Protein AF-R5AL59-F1 (afdb_monomer_lite)

Radius of gyration: 16.4 Å; chains: 1; bounding box: 36×34×41 Å

Sequence (143 aa):
MKIQTKAFWTFQLAVAFVSAVIQSIFWYVTGFIISEPTDLFAGLLFSICSVIAFAITLFPVWKLWHGKSWLSLSLLFFCAITIVAAVLFILSNMVVGDAAFVIAWIGIIHYILGAPANLVNAVAI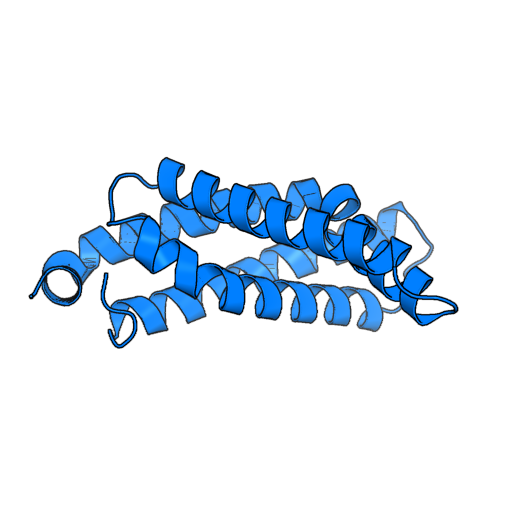GLIGKYFVNRFSKDINQD

Foldseek 3Di:
DDCPFPLNVVLLVVLLVVLLVLQLVLLQVVCVVPDDNDPSVVSNVLSNVRSVVLSVLVPVLVVPQLLDALVSSLVSSLVSLVVVLVVLLVVLVVDDDPSSVVSPCNSCCCPVSVVVSSSVSSSVSSVSSNVSCVVPVVRVPDD

pLDDT: mean 81.45, std 10.36, range [50.25, 94.06]

Structure (mmCIF, N/CA/C/O backbone):
data_AF-R5AL59-F1
#
_entry.id   AF-R5AL59-F1
#
loop_
_atom_site.group_PDB
_atom_site.id
_atom_site.type_symbol
_atom_site.label_atom_id
_atom_site.label_alt_id
_atom_site.label_comp_id
_atom_site.label_asym_id
_atom_site.label_entity_id
_atom_site.label_seq_id
_atom_site.pdbx_PDB_ins_code
_atom_site.Cartn_x
_atom_site.Cartn_y
_atom_site.Cartn_z
_atom_site.occupancy
_atom_site.B_iso_or_equiv
_atom_site.auth_seq_id
_atom_site.auth_comp_id
_atom_site.auth_asym_id
_atom_site.auth_atom_id
_atom_site.pdbx_PDB_model_num
ATOM 1 N N . MET A 1 1 ? -8.448 11.113 14.638 1.00 77.62 1 MET A N 1
ATOM 2 C CA . MET A 1 1 ? -8.021 10.044 15.572 1.00 77.62 1 MET A CA 1
ATOM 3 C C . MET A 1 1 ? -6.593 10.309 16.036 1.00 77.62 1 MET A C 1
ATOM 5 O O . MET A 1 1 ? -5.807 10.818 15.239 1.00 77.62 1 MET A O 1
ATOM 9 N N . LYS A 1 2 ? -6.255 10.004 17.297 1.00 77.00 2 LYS A N 1
ATOM 10 C CA . LYS A 1 2 ? -4.903 10.212 17.851 1.00 77.00 2 LYS A CA 1
ATOM 11 C C . LYS A 1 2 ? -3.915 9.171 17.288 1.00 77.00 2 LYS A C 1
ATOM 13 O O . LYS A 1 2 ? -4.204 7.975 17.273 1.00 77.00 2 LYS A O 1
ATOM 18 N N . ILE A 1 3 ? -2.756 9.643 16.822 1.00 75.75 3 ILE A N 1
ATOM 19 C CA . ILE A 1 3 ? -1.684 8.826 16.213 1.00 75.75 3 ILE A CA 1
ATOM 20 C C . ILE A 1 3 ? -0.805 8.178 17.295 1.00 75.75 3 ILE A C 1
ATOM 22 O O . ILE A 1 3 ? -0.328 7.066 17.129 1.00 75.75 3 ILE A O 1
ATOM 26 N N . GLN A 1 4 ? -0.649 8.818 18.455 1.00 75.31 4 GLN A N 1
ATOM 27 C CA . GLN A 1 4 ? 0.155 8.306 19.575 1.00 75.31 4 GLN A CA 1
ATOM 28 C C . GLN A 1 4 ? -0.577 7.238 20.414 1.00 75.31 4 GLN A C 1
ATOM 30 O O . GLN A 1 4 ? -0.264 7.032 21.582 1.00 75.31 4 GLN A O 1
ATOM 35 N N . THR A 1 5 ? -1.580 6.563 19.846 1.00 80.88 5 THR A N 1
ATOM 36 C CA . THR A 1 5 ? -2.358 5.540 20.557 1.00 80.88 5 THR A CA 1
ATOM 37 C C . THR A 1 5 ? -1.772 4.155 20.320 1.00 80.88 5 THR A C 1
ATOM 39 O O . THR A 1 5 ? -1.325 3.830 19.218 1.00 80.88 5 THR A O 1
ATOM 42 N N . LYS A 1 6 ? -1.837 3.285 21.335 1.00 80.88 6 LYS A N 1
ATOM 43 C CA . LYS A 1 6 ? -1.479 1.862 21.196 1.00 80.88 6 LYS A CA 1
ATOM 44 C C . LYS A 1 6 ? -2.275 1.187 20.073 1.00 80.88 6 LYS A C 1
ATOM 46 O O . LYS A 1 6 ? -1.747 0.326 19.371 1.00 80.88 6 LYS A O 1
ATOM 51 N N . ALA A 1 7 ? -3.522 1.617 19.872 1.00 81.12 7 ALA A N 1
ATOM 52 C CA . ALA A 1 7 ? -4.376 1.159 18.786 1.00 81.12 7 ALA A CA 1
ATOM 53 C C . ALA A 1 7 ? -3.782 1.481 17.406 1.00 81.12 7 ALA A C 1
ATOM 55 O O . ALA A 1 7 ? -3.713 0.588 16.565 1.00 81.12 7 ALA A O 1
ATOM 56 N N . PHE A 1 8 ? -3.292 2.708 17.187 1.00 86.81 8 PHE A N 1
ATOM 57 C CA . PHE A 1 8 ? -2.662 3.087 15.920 1.00 86.81 8 PHE A CA 1
ATOM 58 C C . PHE A 1 8 ? -1.350 2.334 15.670 1.00 86.81 8 PHE A C 1
ATOM 60 O O . PHE A 1 8 ? -1.151 1.818 14.575 1.00 86.81 8 PHE A O 1
ATOM 67 N N . TRP A 1 9 ? -0.492 2.189 16.684 1.00 86.31 9 TRP A N 1
ATOM 68 C CA . TRP A 1 9 ? 0.744 1.403 16.556 1.00 86.31 9 TRP A CA 1
ATOM 69 C C . TRP A 1 9 ? 0.472 -0.059 16.193 1.00 86.31 9 TRP A C 1
ATOM 71 O O . TRP A 1 9 ? 1.101 -0.615 15.294 1.00 86.31 9 TRP A O 1
ATOM 81 N N . THR A 1 10 ? -0.507 -0.677 16.858 1.00 86.50 10 THR A N 1
ATOM 82 C CA . THR A 1 10 ? -0.890 -2.069 16.577 1.00 86.50 10 THR A CA 1
ATOM 83 C C . THR A 1 10 ? -1.509 -2.202 15.185 1.00 86.50 10 THR A C 1
ATOM 85 O O . THR A 1 10 ? -1.231 -3.163 14.472 1.00 86.50 10 THR A O 1
ATOM 88 N N . PHE A 1 11 ? -2.305 -1.213 14.772 1.00 89.31 11 PHE A N 1
ATOM 89 C CA . PHE A 1 11 ? -2.854 -1.124 13.425 1.00 89.31 11 PHE A CA 1
ATOM 90 C C . PHE A 1 11 ? -1.750 -1.014 12.365 1.00 89.31 11 PHE A C 1
ATOM 92 O O . PHE A 1 11 ? -1.770 -1.780 11.406 1.00 89.31 11 PHE A O 1
ATOM 99 N N . GLN A 1 12 ? -0.756 -0.139 12.548 1.00 89.69 12 GLN A N 1
ATOM 100 C CA . GLN A 1 12 ? 0.368 -0.013 11.615 1.00 89.69 12 GLN A CA 1
ATOM 101 C C . GLN A 1 12 ? 1.160 -1.313 11.479 1.00 89.69 12 GLN A C 1
ATOM 103 O O . GLN A 1 12 ? 1.481 -1.710 10.361 1.00 89.69 12 GLN A O 1
ATOM 108 N N . LEU A 1 13 ? 1.428 -2.004 12.589 1.00 90.38 13 LEU A N 1
ATOM 109 C CA . LEU A 1 13 ? 2.146 -3.277 12.560 1.00 90.38 13 LEU A CA 1
ATOM 110 C C . LEU A 1 13 ? 1.334 -4.376 11.856 1.00 90.38 13 LEU A C 1
ATOM 112 O O . LEU A 1 13 ? 1.882 -5.125 11.048 1.00 90.38 13 LEU A O 1
ATOM 116 N N . ALA A 1 14 ? 0.020 -4.431 12.095 1.00 91.06 14 ALA A N 1
ATOM 117 C CA . ALA A 1 14 ? -0.875 -5.357 11.403 1.00 91.06 14 ALA A CA 1
ATOM 118 C C . ALA A 1 14 ? -0.924 -5.083 9.892 1.00 91.06 14 ALA A C 1
ATOM 120 O O . ALA A 1 14 ? -0.828 -6.016 9.094 1.00 91.06 14 ALA A O 1
ATOM 121 N N . VAL A 1 15 ? -1.024 -3.813 9.488 1.00 91.56 15 VAL A N 1
ATOM 122 C CA . VAL A 1 15 ? -1.002 -3.439 8.070 1.00 91.56 15 VAL A CA 1
ATOM 123 C C . VAL A 1 15 ? 0.346 -3.765 7.436 1.00 91.56 15 VAL A C 1
ATOM 125 O O . VAL A 1 15 ? 0.359 -4.308 6.335 1.00 91.56 15 VAL A O 1
ATOM 128 N N . ALA A 1 16 ? 1.463 -3.487 8.110 1.00 90.31 16 ALA A N 1
ATOM 129 C CA . ALA A 1 16 ? 2.792 -3.798 7.594 1.00 90.31 16 ALA A CA 1
ATOM 130 C C . ALA A 1 16 ? 2.959 -5.302 7.336 1.00 90.31 16 ALA A C 1
ATOM 132 O O . ALA A 1 16 ? 3.399 -5.693 6.257 1.00 90.31 16 ALA A O 1
ATOM 133 N N . PHE A 1 17 ? 2.530 -6.141 8.283 1.00 90.69 17 PHE A N 1
ATOM 134 C CA . PHE A 1 17 ? 2.579 -7.594 8.137 1.00 90.69 17 PHE A CA 1
ATOM 135 C C . PHE A 1 17 ? 1.708 -8.090 6.976 1.00 90.69 17 PHE A C 1
ATOM 137 O O . PHE A 1 17 ? 2.186 -8.809 6.100 1.00 90.69 17 PHE A O 1
ATOM 144 N N . VAL A 1 18 ? 0.440 -7.672 6.930 1.00 92.56 18 VAL 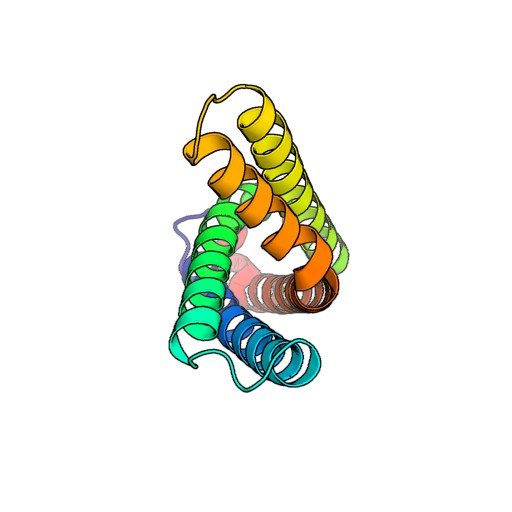A N 1
ATOM 145 C CA . VAL A 1 18 ? -0.499 -8.106 5.884 1.00 92.56 18 VAL A CA 1
ATOM 146 C C . VAL A 1 18 ? -0.051 -7.625 4.503 1.00 92.56 18 VAL A C 1
ATOM 148 O O . VAL A 1 18 ? -0.079 -8.397 3.545 1.00 92.56 18 VAL A O 1
ATOM 151 N N . SER A 1 19 ? 0.449 -6.392 4.417 1.00 90.50 19 SER A N 1
ATOM 152 C CA . SER A 1 19 ? 0.970 -5.832 3.168 1.00 90.50 19 SER A CA 1
ATOM 153 C C . SER A 1 19 ? 2.219 -6.563 2.697 1.00 90.50 19 SER A C 1
ATOM 155 O O . SER A 1 19 ? 2.323 -6.854 1.510 1.00 90.50 19 SER A O 1
ATOM 157 N N . ALA A 1 20 ? 3.129 -6.922 3.607 1.00 89.00 20 ALA A N 1
ATOM 158 C CA . ALA A 1 20 ? 4.320 -7.695 3.270 1.00 89.00 20 ALA A CA 1
ATOM 159 C C . ALA A 1 20 ? 3.952 -9.067 2.694 1.00 89.00 20 ALA A C 1
ATOM 161 O O . ALA A 1 20 ? 4.520 -9.476 1.684 1.00 89.00 20 ALA A O 1
ATOM 162 N N . VAL A 1 21 ? 2.975 -9.760 3.287 1.00 90.69 21 VAL A N 1
ATOM 163 C CA . VAL A 1 21 ? 2.503 -11.058 2.781 1.00 90.69 21 VAL A CA 1
ATOM 164 C C . VAL A 1 21 ? 1.888 -10.904 1.388 1.00 90.69 21 VAL A C 1
ATOM 166 O O . VAL A 1 21 ? 2.302 -11.599 0.461 1.00 90.69 21 VAL A O 1
ATOM 169 N N . ILE A 1 22 ? 0.948 -9.970 1.215 1.00 91.69 22 ILE A N 1
ATOM 170 C CA . ILE A 1 22 ? 0.247 -9.768 -0.063 1.00 91.69 22 ILE A CA 1
ATOM 171 C C . ILE A 1 22 ? 1.225 -9.349 -1.167 1.00 91.69 22 ILE A C 1
ATOM 173 O O . ILE A 1 22 ? 1.199 -9.930 -2.250 1.00 91.69 22 ILE A O 1
ATOM 177 N N . GLN A 1 23 ? 2.103 -8.378 -0.897 1.00 86.81 23 GLN A N 1
ATOM 178 C CA . GLN A 1 23 ? 3.076 -7.893 -1.879 1.00 86.81 23 GLN A CA 1
ATOM 179 C C . GLN A 1 23 ? 4.098 -8.972 -2.239 1.00 86.81 23 GLN A C 1
ATOM 181 O O . GLN A 1 23 ? 4.401 -9.150 -3.414 1.00 86.81 23 GLN A O 1
ATOM 186 N N . SER A 1 24 ? 4.591 -9.742 -1.264 1.00 85.25 24 SER A N 1
ATOM 187 C CA . SER A 1 24 ? 5.569 -10.801 -1.543 1.00 85.25 24 SER A CA 1
ATOM 188 C C . SER A 1 24 ? 4.968 -11.916 -2.398 1.00 85.25 24 SER A C 1
ATOM 190 O O . SER A 1 24 ? 5.601 -12.345 -3.357 1.00 85.25 24 SER A O 1
ATOM 192 N N . ILE A 1 25 ? 3.731 -12.343 -2.107 1.00 87.25 25 ILE A N 1
ATOM 193 C CA . ILE A 1 25 ? 3.019 -13.326 -2.940 1.00 87.25 25 ILE A CA 1
ATOM 194 C C . ILE A 1 25 ? 2.806 -12.764 -4.347 1.00 87.25 25 ILE A C 1
ATOM 196 O O . ILE A 1 25 ? 3.081 -13.449 -5.330 1.00 87.25 25 ILE A O 1
ATOM 200 N N . PHE A 1 26 ? 2.347 -11.515 -4.455 1.00 87.12 26 PHE A N 1
ATOM 201 C CA . PHE A 1 26 ? 2.075 -10.890 -5.743 1.00 87.12 26 PHE A CA 1
ATOM 202 C C . PHE A 1 26 ? 3.327 -10.783 -6.617 1.00 87.12 26 PHE A C 1
ATOM 204 O O . PHE A 1 26 ? 3.296 -11.207 -7.771 1.00 87.12 26 PHE A O 1
ATOM 211 N N . TRP A 1 27 ? 4.428 -10.254 -6.079 1.00 80.00 27 TRP A N 1
ATOM 212 C CA . TRP A 1 27 ? 5.675 -10.103 -6.828 1.00 80.00 27 TRP A CA 1
ATOM 213 C C . TRP A 1 27 ? 6.320 -11.446 -7.158 1.00 80.00 27 TRP A C 1
ATOM 215 O O . TRP A 1 27 ? 6.880 -11.584 -8.240 1.00 80.00 27 TRP A O 1
ATOM 225 N N . TYR A 1 28 ? 6.182 -12.451 -6.290 1.00 79.12 28 TYR A N 1
ATOM 226 C CA . TYR A 1 28 ? 6.632 -13.810 -6.585 1.00 79.12 28 TYR A CA 1
ATOM 227 C C . TYR A 1 28 ? 5.867 -14.422 -7.770 1.00 79.12 28 TYR A C 1
ATOM 229 O O . TYR A 1 28 ? 6.478 -14.898 -8.725 1.00 79.12 28 TYR A O 1
ATOM 237 N N . VAL A 1 29 ? 4.530 -14.358 -7.748 1.00 81.00 29 VAL A N 1
ATOM 238 C CA . VAL A 1 29 ? 3.681 -14.894 -8.827 1.00 81.00 29 VAL A CA 1
ATOM 239 C C . VAL A 1 29 ? 3.877 -14.111 -10.126 1.00 81.00 29 VAL A C 1
ATOM 241 O O . VAL A 1 29 ? 4.018 -14.701 -11.192 1.00 81.00 29 VAL A O 1
ATOM 244 N N . THR A 1 30 ? 3.922 -12.783 -10.046 1.00 76.62 30 THR A N 1
ATOM 245 C CA . THR A 1 30 ? 4.104 -11.907 -11.213 1.00 76.62 30 THR A CA 1
ATOM 246 C C . THR A 1 30 ? 5.487 -12.090 -11.831 1.00 76.62 30 THR A C 1
ATOM 248 O O . THR A 1 30 ? 5.596 -12.181 -13.052 1.00 76.62 30 THR A O 1
ATOM 251 N N . GLY A 1 31 ? 6.528 -12.217 -11.003 1.00 69.19 31 GLY A N 1
ATOM 252 C CA . GLY A 1 31 ? 7.884 -12.526 -11.451 1.00 69.19 31 GLY A CA 1
ATOM 253 C C . GLY A 1 31 ? 7.946 -13.840 -12.225 1.00 69.19 31 GLY A C 1
ATOM 254 O O . GLY A 1 31 ? 8.554 -13.868 -13.285 1.00 69.19 31 GLY A O 1
ATOM 255 N N . PHE A 1 32 ? 7.239 -14.880 -11.765 1.00 68.81 32 PHE A N 1
ATOM 256 C CA . PHE A 1 32 ? 7.152 -16.174 -12.455 1.00 68.81 32 PHE A CA 1
ATOM 257 C C . PHE A 1 32 ? 6.434 -16.102 -13.816 1.00 68.81 32 PHE A C 1
ATOM 259 O O . PHE A 1 32 ? 6.733 -16.884 -14.713 1.00 68.81 32 PHE A O 1
ATOM 266 N N . ILE A 1 33 ? 5.471 -15.187 -13.974 1.00 70.69 33 ILE A N 1
ATOM 267 C CA . ILE A 1 33 ? 4.670 -15.045 -15.203 1.00 70.69 33 ILE A CA 1
ATOM 268 C C . ILE A 1 33 ? 5.379 -14.181 -16.259 1.00 70.69 33 ILE A C 1
ATOM 270 O O . ILE A 1 33 ? 5.240 -14.449 -17.451 1.00 70.69 33 ILE A O 1
ATOM 274 N N . ILE A 1 34 ? 6.090 -13.126 -15.845 1.00 66.50 34 ILE A N 1
ATOM 275 C CA . ILE A 1 34 ? 6.613 -12.089 -16.755 1.00 66.50 34 ILE A CA 1
ATOM 276 C C . ILE A 1 34 ? 8.057 -12.369 -17.215 1.00 66.50 34 ILE A C 1
ATOM 278 O O . ILE A 1 34 ? 8.453 -11.912 -18.287 1.00 66.50 34 ILE A O 1
ATOM 282 N N . SER A 1 35 ? 8.844 -13.132 -16.457 1.00 54.06 35 SER A N 1
ATOM 283 C CA . SER A 1 35 ? 10.260 -13.398 -16.756 1.00 54.06 35 SER A CA 1
ATOM 284 C C . SER A 1 35 ? 10.713 -14.735 -16.160 1.00 54.06 35 SER A C 1
ATOM 286 O O . SER A 1 35 ? 10.185 -15.162 -15.138 1.00 54.06 35 SER A O 1
ATOM 288 N N . GLU A 1 36 ? 11.722 -15.387 -16.752 1.00 50.25 36 GLU A N 1
ATOM 289 C CA . GLU A 1 36 ? 12.496 -16.432 -16.054 1.00 50.25 36 GLU A CA 1
ATOM 290 C C . GLU A 1 36 ? 12.880 -15.937 -14.653 1.00 50.25 36 GLU A C 1
ATOM 292 O O . GLU A 1 36 ? 13.135 -14.738 -14.523 1.00 50.25 36 GLU A O 1
ATOM 297 N N . PRO A 1 37 ? 12.862 -16.809 -13.621 1.00 51.66 37 PRO A N 1
ATOM 298 C CA . PRO A 1 37 ? 12.749 -16.431 -12.215 1.00 51.66 37 PRO A CA 1
ATOM 299 C C . PRO A 1 37 ? 13.708 -15.295 -11.882 1.00 51.66 37 PRO A C 1
ATOM 301 O O . PRO A 1 37 ? 14.891 -15.514 -11.636 1.00 51.66 37 PRO A O 1
ATOM 304 N N . THR A 1 38 ? 13.193 -14.066 -11.900 1.00 52.06 38 THR A N 1
ATOM 305 C CA . THR A 1 38 ? 13.952 -12.898 -11.474 1.00 52.06 38 THR A CA 1
ATOM 306 C C . THR A 1 38 ? 14.404 -13.158 -10.056 1.00 52.06 38 THR A C 1
ATOM 308 O O . THR A 1 38 ? 13.602 -13.648 -9.253 1.00 52.06 38 THR A O 1
ATOM 311 N N . ASP A 1 39 ? 15.665 -12.833 -9.769 1.00 57.47 39 ASP A N 1
ATOM 312 C CA . ASP A 1 39 ? 16.277 -12.974 -8.455 1.00 57.47 39 ASP A CA 1
ATOM 313 C C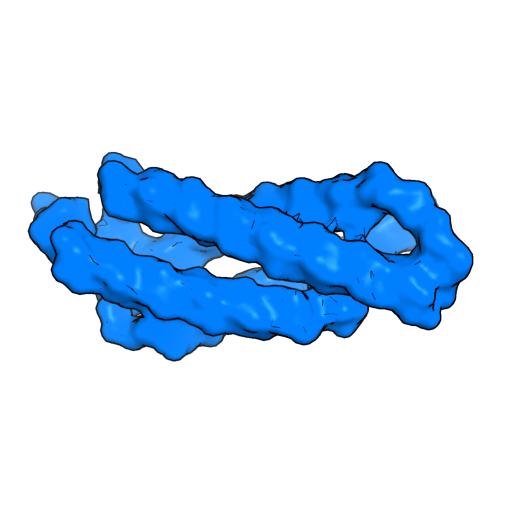 . ASP A 1 39 ? 15.257 -12.642 -7.365 1.00 57.47 39 ASP A C 1
ATOM 315 O O . ASP A 1 39 ? 14.764 -11.513 -7.287 1.00 57.47 39 ASP A O 1
ATOM 319 N N . LEU A 1 40 ? 14.937 -13.632 -6.522 1.00 63.50 40 LEU A N 1
ATOM 320 C CA . LEU A 1 40 ? 14.035 -13.521 -5.363 1.00 63.50 40 LEU A CA 1
ATOM 321 C C . LEU A 1 40 ? 14.251 -12.218 -4.572 1.00 63.50 40 LEU A C 1
ATOM 323 O O . LEU A 1 40 ? 13.321 -11.674 -3.980 1.00 63.50 40 LEU A O 1
ATOM 327 N N . PHE A 1 41 ? 15.479 -11.702 -4.609 1.00 67.50 41 PHE A N 1
ATOM 328 C CA . PHE A 1 41 ? 15.911 -10.439 -4.036 1.00 67.50 41 PHE A CA 1
ATOM 329 C C . PHE A 1 41 ? 15.160 -9.198 -4.559 1.00 67.50 41 PHE A C 1
ATOM 331 O O . PHE A 1 41 ? 14.775 -8.348 -3.756 1.00 67.50 41 PHE A O 1
ATOM 338 N N . ALA A 1 42 ? 14.895 -9.085 -5.865 1.00 67.44 42 ALA A N 1
ATOM 339 C CA . ALA A 1 42 ? 14.227 -7.915 -6.446 1.00 67.44 42 ALA A CA 1
ATOM 340 C C . ALA A 1 42 ? 12.751 -7.825 -6.018 1.00 67.44 42 ALA A C 1
ATOM 342 O O . ALA A 1 42 ? 12.287 -6.762 -5.604 1.00 67.44 42 ALA A O 1
ATOM 343 N N . GLY A 1 43 ? 12.027 -8.950 -6.026 1.00 69.19 43 GLY A N 1
ATOM 344 C CA . GLY A 1 43 ? 10.643 -9.008 -5.535 1.00 69.19 43 GLY A CA 1
ATOM 345 C C . GLY A 1 43 ? 10.531 -8.669 -4.043 1.00 69.19 43 GLY A C 1
ATOM 346 O O . GLY A 1 43 ? 9.595 -7.988 -3.618 1.00 69.19 43 GLY A O 1
ATOM 347 N N . LEU A 1 44 ? 11.527 -9.077 -3.252 1.00 74.06 44 LEU A N 1
ATOM 348 C CA . LEU A 1 44 ? 11.605 -8.775 -1.822 1.00 74.06 44 LEU A CA 1
ATOM 349 C C . LEU A 1 44 ? 11.880 -7.283 -1.574 1.00 74.06 44 LEU A C 1
ATOM 351 O O . LEU A 1 44 ? 11.242 -6.679 -0.710 1.00 74.06 44 LEU A O 1
ATOM 355 N N . LEU A 1 45 ? 12.750 -6.666 -2.381 1.00 75.06 45 LEU A N 1
ATOM 356 C CA . LEU A 1 45 ? 13.009 -5.225 -2.349 1.00 75.06 45 LEU A CA 1
ATOM 357 C C . LEU A 1 45 ? 11.730 -4.420 -2.642 1.00 75.06 45 LEU A C 1
ATOM 359 O O . LEU A 1 45 ? 11.373 -3.534 -1.865 1.00 75.06 45 LEU A O 1
ATOM 363 N N . PHE A 1 46 ? 10.999 -4.761 -3.710 1.00 74.88 46 PHE A N 1
ATOM 364 C CA . PHE A 1 46 ? 9.742 -4.084 -4.061 1.00 74.88 46 PHE A CA 1
ATOM 365 C C . PHE A 1 46 ? 8.664 -4.241 -2.981 1.00 74.88 46 PHE A C 1
ATOM 367 O O . PHE A 1 46 ? 7.948 -3.283 -2.671 1.00 74.88 46 PHE A O 1
ATOM 374 N N . SER A 1 47 ? 8.588 -5.421 -2.359 1.00 77.00 47 SER A N 1
ATOM 375 C CA . SER A 1 47 ? 7.699 -5.681 -1.225 1.00 77.00 47 SER A CA 1
ATOM 376 C C . SER A 1 47 ? 8.025 -4.775 -0.029 1.00 77.00 47 SER A C 1
ATOM 378 O O . SER A 1 47 ? 7.136 -4.095 0.490 1.00 77.00 47 SER A O 1
ATOM 380 N N . ILE A 1 48 ? 9.303 -4.667 0.357 1.00 81.69 48 ILE A N 1
ATOM 381 C CA . ILE A 1 48 ? 9.742 -3.794 1.460 1.00 81.69 48 ILE A CA 1
ATOM 382 C C . ILE A 1 48 ? 9.437 -2.320 1.153 1.00 81.69 48 ILE A C 1
ATOM 384 O O . ILE A 1 48 ? 8.873 -1.623 2.002 1.00 81.69 48 ILE A O 1
ATOM 388 N N . CYS A 1 49 ? 9.755 -1.845 -0.055 1.00 80.88 49 CYS A N 1
ATOM 389 C CA . CYS A 1 49 ? 9.461 -0.471 -0.471 1.00 80.88 49 CYS A CA 1
ATOM 390 C C . CYS A 1 49 ? 7.960 -0.156 -0.384 1.00 80.88 49 CYS A C 1
ATOM 392 O O . CYS A 1 49 ? 7.580 0.887 0.155 1.00 80.88 49 CYS A O 1
ATOM 394 N N . SER A 1 50 ? 7.109 -1.081 -0.836 1.00 80.94 50 SER A N 1
ATOM 395 C CA . SER A 1 50 ? 5.650 -0.947 -0.754 1.00 80.94 50 SER A CA 1
ATOM 396 C C . SER A 1 50 ? 5.165 -0.852 0.694 1.00 80.94 50 SER A C 1
ATOM 398 O O . SER A 1 50 ? 4.363 0.021 1.027 1.00 80.94 50 SER A O 1
ATOM 400 N N . VAL A 1 51 ? 5.676 -1.710 1.583 1.00 85.88 51 VAL A N 1
ATOM 401 C CA . VAL A 1 51 ? 5.301 -1.724 3.007 1.00 85.88 51 VAL A CA 1
ATOM 402 C C . VAL A 1 51 ? 5.659 -0.403 3.691 1.00 85.88 51 VAL A C 1
ATOM 404 O O . VAL A 1 51 ? 4.836 0.154 4.423 1.00 85.88 51 VAL A O 1
ATOM 407 N N . ILE A 1 52 ? 6.852 0.132 3.424 1.00 85.50 52 ILE A N 1
ATOM 408 C CA . ILE A 1 52 ? 7.291 1.424 3.972 1.00 85.50 52 ILE A CA 1
ATOM 409 C C . ILE A 1 52 ? 6.400 2.557 3.448 1.00 85.50 52 ILE A C 1
ATOM 411 O O . ILE A 1 52 ? 5.908 3.370 4.236 1.00 85.50 52 ILE A O 1
ATOM 415 N N . ALA A 1 53 ? 6.133 2.591 2.138 1.00 83.88 53 ALA A N 1
ATOM 416 C CA . ALA A 1 53 ? 5.261 3.598 1.534 1.00 83.88 53 ALA A CA 1
ATOM 417 C C . ALA A 1 53 ? 3.845 3.562 2.134 1.00 83.88 53 ALA A C 1
ATOM 419 O O . ALA A 1 53 ? 3.248 4.605 2.426 1.00 83.88 53 ALA A O 1
ATOM 420 N N . PHE A 1 54 ? 3.318 2.364 2.383 1.00 88.81 54 PHE A N 1
ATOM 421 C CA . PHE A 1 54 ? 2.007 2.178 2.996 1.00 88.81 54 PHE A CA 1
ATOM 422 C C . PHE A 1 54 ? 1.992 2.660 4.443 1.00 88.81 54 PHE A C 1
ATOM 424 O O . PHE A 1 54 ? 1.081 3.394 4.821 1.00 88.81 54 PHE A O 1
ATOM 431 N N . ALA A 1 55 ? 3.021 2.339 5.229 1.00 87.75 55 ALA A N 1
ATOM 432 C CA . ALA A 1 55 ? 3.146 2.818 6.602 1.00 87.75 55 ALA A CA 1
ATOM 433 C C . ALA A 1 55 ? 3.132 4.355 6.680 1.00 87.75 55 ALA A C 1
ATOM 435 O O . ALA A 1 55 ? 2.394 4.915 7.494 1.00 87.75 55 ALA A O 1
ATOM 436 N N . ILE A 1 56 ? 3.868 5.034 5.791 1.00 87.94 56 ILE A N 1
ATOM 437 C CA . ILE A 1 56 ? 3.879 6.503 5.688 1.00 87.94 56 ILE A CA 1
ATOM 438 C C . ILE A 1 56 ? 2.487 7.031 5.304 1.00 87.94 56 ILE A C 1
ATOM 440 O O . ILE A 1 56 ? 1.982 7.974 5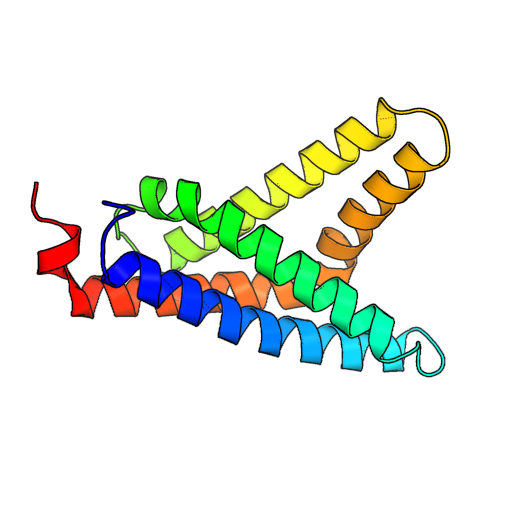.915 1.00 87.94 56 ILE A O 1
ATOM 444 N N . THR A 1 57 ? 1.829 6.388 4.339 1.00 88.94 57 THR A N 1
ATOM 445 C CA . THR A 1 57 ? 0.504 6.794 3.839 1.00 88.94 57 THR A CA 1
ATOM 446 C C . THR A 1 57 ? -0.608 6.608 4.881 1.00 88.94 57 THR A C 1
ATOM 448 O O . THR A 1 57 ? -1.568 7.380 4.917 1.00 88.94 57 THR A O 1
ATOM 451 N N . LEU A 1 58 ? -0.482 5.632 5.784 1.00 89.56 58 LEU A N 1
ATOM 452 C CA . LEU A 1 58 ? -1.474 5.386 6.836 1.00 89.56 58 LEU A CA 1
ATOM 453 C C . LEU A 1 58 ? -1.608 6.542 7.832 1.00 89.56 58 LEU A C 1
ATOM 455 O O . LEU A 1 58 ? -2.694 6.720 8.380 1.00 89.56 58 LEU A O 1
ATOM 459 N N . PHE A 1 59 ? -0.556 7.329 8.075 1.00 88.88 59 PHE A N 1
ATOM 460 C CA . PHE A 1 59 ? -0.603 8.446 9.027 1.00 88.88 59 PHE A CA 1
ATOM 461 C C . PHE A 1 59 ? -1.683 9.489 8.679 1.00 88.88 59 PHE A C 1
ATOM 463 O O . PHE A 1 59 ? -2.578 9.719 9.503 1.00 88.88 59 PHE A O 1
ATOM 470 N N . PRO A 1 60 ? -1.662 10.119 7.486 1.00 89.06 60 PRO A N 1
ATOM 471 C CA . PRO A 1 60 ? -2.706 11.062 7.098 1.00 89.06 60 PRO A CA 1
ATOM 472 C C . PRO A 1 60 ? -4.063 10.371 6.920 1.00 89.06 60 PRO A C 1
ATOM 474 O O . PRO A 1 60 ? -5.084 10.915 7.345 1.00 89.06 60 PRO A O 1
ATOM 477 N N . VAL A 1 61 ? -4.089 9.153 6.370 1.00 91.06 61 VAL A N 1
ATOM 478 C CA . VAL A 1 61 ? -5.330 8.399 6.121 1.00 91.06 61 VAL A CA 1
ATOM 479 C C . VAL A 1 61 ? -6.077 8.090 7.423 1.00 91.06 61 VAL A C 1
ATOM 481 O O . VAL A 1 61 ? -7.288 8.298 7.507 1.00 91.06 61 VAL A O 1
ATOM 484 N N . TRP A 1 62 ? -5.367 7.673 8.472 1.00 89.50 62 TRP A N 1
ATOM 485 C CA . TRP A 1 62 ? -5.947 7.414 9.792 1.00 89.50 62 TRP A CA 1
ATOM 486 C C . TRP A 1 62 ? -6.558 8.667 10.417 1.00 89.50 62 TRP A C 1
ATOM 488 O O . TRP A 1 62 ? -7.639 8.621 11.014 1.00 89.50 62 TRP A O 1
ATOM 498 N N . LYS A 1 63 ? -5.888 9.814 10.255 1.00 87.50 63 LYS A N 1
ATOM 499 C CA . LYS A 1 63 ? -6.397 11.094 10.750 1.00 87.50 63 LYS A CA 1
ATOM 500 C C . LYS A 1 63 ? -7.688 11.491 10.027 1.00 87.50 63 LYS A C 1
ATOM 502 O O . LYS A 1 63 ? -8.626 11.897 10.708 1.00 87.50 63 LYS A O 1
ATOM 507 N N . LEU A 1 64 ? -7.736 11.322 8.703 1.00 88.31 64 LEU A N 1
ATOM 508 C CA . LEU A 1 64 ? -8.861 11.706 7.837 1.00 88.31 64 LEU A CA 1
ATOM 509 C C . LEU A 1 64 ? -10.071 10.765 7.916 1.00 88.31 64 LEU A C 1
ATOM 511 O O . LEU A 1 64 ? -11.197 11.183 7.655 1.00 88.31 64 LEU A O 1
ATOM 515 N N . TRP A 1 65 ? -9.870 9.493 8.251 1.00 89.38 65 TRP A N 1
ATOM 516 C CA . TRP A 1 65 ? -10.941 8.498 8.191 1.00 89.38 65 TRP A CA 1
ATOM 517 C C . TRP A 1 65 ? -12.014 8.657 9.283 1.00 89.38 65 TRP A C 1
ATOM 519 O O . TRP A 1 65 ? -13.191 8.378 9.039 1.00 89.38 65 TRP A O 1
ATOM 529 N N . HIS A 1 66 ? -11.630 9.101 10.485 1.00 83.75 66 HIS A N 1
ATOM 530 C CA . HIS A 1 66 ? -12.534 9.280 11.635 1.00 83.75 66 HIS A CA 1
ATOM 531 C C . HIS A 1 66 ? -13.405 8.049 11.990 1.00 83.75 66 HIS A C 1
ATOM 533 O O . HIS A 1 66 ? -14.456 8.191 12.605 1.00 83.75 66 HIS A O 1
ATOM 539 N N . GLY A 1 67 ? -12.995 6.829 11.628 1.00 79.69 67 GLY A N 1
ATOM 540 C CA . GLY A 1 67 ? -13.651 5.597 12.092 1.00 79.69 67 GLY A CA 1
ATOM 541 C C . GLY A 1 67 ? -15.012 5.271 11.473 1.00 79.69 67 GLY A C 1
ATOM 542 O O . GLY A 1 67 ? -15.705 4.394 11.995 1.00 79.69 67 GLY A O 1
ATOM 543 N N . LYS A 1 68 ? -15.396 5.942 10.375 1.00 82.25 68 LYS A N 1
ATOM 544 C CA . LYS A 1 68 ? -16.715 5.811 9.724 1.00 82.25 68 LYS A CA 1
ATOM 545 C C . LYS A 1 68 ? -17.014 4.366 9.278 1.00 82.25 68 LYS A C 1
ATOM 547 O O . LYS A 1 68 ? -17.630 3.587 10.014 1.00 82.25 68 LYS A O 1
ATOM 552 N N . SER A 1 69 ? -16.565 3.970 8.085 1.00 91.25 69 SER A N 1
ATOM 553 C CA . SER A 1 69 ? -16.758 2.617 7.538 1.00 91.25 69 SER A CA 1
ATOM 554 C C . SER A 1 69 ? -15.439 2.003 7.071 1.00 91.25 69 SER A C 1
ATOM 556 O O . SER A 1 69 ? -14.492 2.718 6.757 1.00 91.25 69 SER A O 1
ATOM 558 N N . TRP A 1 70 ? -15.362 0.670 7.020 1.00 91.81 70 TRP A N 1
ATOM 559 C CA . TRP A 1 70 ? -14.177 -0.017 6.489 1.00 91.81 70 TRP A CA 1
ATOM 560 C C . TRP A 1 70 ? -13.913 0.397 5.032 1.00 91.81 70 TRP A C 1
ATOM 562 O O . TRP A 1 70 ? -12.781 0.691 4.665 1.00 91.81 70 TRP A O 1
ATOM 572 N N . LEU A 1 71 ? -14.984 0.537 4.243 1.00 92.38 71 LEU A N 1
ATOM 573 C CA . LEU A 1 71 ? -14.924 0.912 2.834 1.00 92.38 71 LEU A CA 1
ATOM 574 C C . LEU A 1 71 ? -14.396 2.338 2.642 1.00 92.38 71 LEU A C 1
ATOM 576 O O . LEU A 1 71 ? -13.599 2.576 1.740 1.00 92.38 71 LEU A O 1
ATOM 580 N N . SER A 1 72 ? -14.757 3.284 3.518 1.00 92.25 72 SER A N 1
ATOM 581 C CA . SER A 1 72 ? -14.206 4.640 3.437 1.00 92.25 72 SER A CA 1
ATOM 582 C C . SER A 1 72 ? -12.708 4.675 3.750 1.00 92.25 72 SER A C 1
ATOM 584 O O . SER A 1 72 ? -11.998 5.482 3.163 1.00 92.25 72 SER A O 1
ATOM 586 N N . LEU A 1 73 ? -12.215 3.811 4.648 1.00 92.50 73 LEU A N 1
ATOM 587 C CA . LEU A 1 73 ? -10.777 3.697 4.918 1.00 92.50 73 LEU A CA 1
ATOM 588 C C . LEU A 1 73 ? -10.036 3.095 3.722 1.00 92.50 73 LEU A C 1
ATOM 590 O O . LEU A 1 73 ? -9.008 3.632 3.320 1.00 92.50 73 LEU A O 1
ATOM 594 N N . SER A 1 74 ? -10.584 2.029 3.129 1.00 93.00 74 SER A N 1
ATOM 595 C CA . SER A 1 74 ? -10.042 1.418 1.911 1.00 93.00 74 SER A CA 1
ATOM 596 C C . SER A 1 74 ? -9.946 2.420 0.765 1.00 93.00 74 SER A C 1
ATOM 598 O O . SER A 1 74 ? -8.893 2.539 0.145 1.00 93.00 74 SER A O 1
ATOM 600 N N . LEU A 1 75 ? -11.014 3.185 0.519 1.00 92.81 75 LEU A N 1
ATOM 601 C CA . LEU A 1 75 ? -11.034 4.215 -0.520 1.00 92.81 75 LEU A CA 1
ATOM 602 C C . LEU A 1 75 ? -10.048 5.346 -0.227 1.00 92.81 75 LEU A C 1
ATOM 604 O O . LEU A 1 75 ? -9.306 5.737 -1.119 1.00 92.81 75 LEU A O 1
ATOM 608 N N . LEU A 1 76 ? -9.997 5.853 1.010 1.00 93.31 76 LEU A N 1
ATOM 609 C CA . LEU A 1 76 ? -9.037 6.896 1.385 1.00 93.31 76 LEU A CA 1
ATOM 610 C C . LEU A 1 76 ? -7.595 6.431 1.181 1.00 93.31 76 LEU A C 1
ATOM 612 O O . LEU A 1 76 ? -6.780 7.188 0.661 1.00 93.31 76 LEU A O 1
ATOM 616 N N . PHE A 1 77 ? -7.293 5.189 1.559 1.00 92.06 77 PHE A N 1
ATOM 617 C CA . PHE A 1 77 ? -5.974 4.609 1.359 1.00 92.06 77 PHE A CA 1
ATOM 618 C C . PHE A 1 77 ? -5.638 4.465 -0.129 1.00 92.06 77 PHE A C 1
ATOM 620 O O . PHE A 1 77 ? -4.577 4.911 -0.560 1.00 92.06 77 PHE A O 1
ATOM 627 N N . PHE A 1 78 ? -6.564 3.920 -0.924 1.00 90.19 78 PHE A N 1
ATOM 628 C CA . PHE A 1 78 ? -6.392 3.755 -2.368 1.00 90.19 78 PHE A CA 1
ATOM 629 C C . PHE A 1 78 ? -6.223 5.100 -3.098 1.00 90.19 78 PHE A C 1
ATOM 631 O O . PHE A 1 78 ? -5.348 5.256 -3.953 1.00 90.19 78 PHE A O 1
ATOM 638 N N . CYS A 1 79 ? -7.006 6.112 -2.722 1.00 90.81 79 CYS A N 1
ATOM 639 C CA . CYS A 1 79 ? -6.848 7.470 -3.235 1.00 90.81 79 CYS A CA 1
ATOM 640 C C . CYS A 1 79 ? -5.489 8.061 -2.846 1.00 90.81 79 CYS A C 1
ATOM 642 O O . CYS A 1 79 ? -4.832 8.670 -3.685 1.00 90.81 79 CYS A O 1
ATOM 644 N N . ALA A 1 80 ? -5.039 7.865 -1.606 1.00 90.62 80 ALA A N 1
ATOM 645 C CA . ALA A 1 80 ? -3.766 8.408 -1.147 1.00 90.62 80 ALA A CA 1
ATOM 646 C C . ALA A 1 80 ? -2.575 7.814 -1.917 1.00 90.62 80 ALA A C 1
ATOM 648 O O . ALA A 1 80 ? -1.741 8.571 -2.409 1.00 90.62 80 ALA A O 1
ATOM 649 N N . ILE A 1 81 ? -2.530 6.491 -2.113 1.00 87.62 81 ILE A N 1
ATOM 650 C CA . ILE A 1 81 ? -1.470 5.860 -2.922 1.00 87.62 81 ILE A CA 1
ATOM 651 C C . ILE A 1 81 ? -1.547 6.274 -4.401 1.00 87.62 81 ILE A C 1
ATOM 653 O O . ILE A 1 81 ? -0.513 6.424 -5.045 1.00 87.62 81 ILE A O 1
ATOM 657 N N . THR A 1 82 ? -2.752 6.533 -4.925 1.00 85.75 82 THR A N 1
ATOM 658 C CA . THR A 1 82 ? -2.950 7.055 -6.289 1.00 85.75 82 THR A CA 1
ATOM 659 C C . THR A 1 82 ? -2.384 8.460 -6.441 1.00 85.75 82 THR A C 1
ATOM 661 O O . THR A 1 82 ? -1.675 8.738 -7.405 1.00 85.75 82 THR A O 1
ATOM 664 N N . ILE A 1 83 ? -2.652 9.341 -5.476 1.00 87.69 83 ILE A N 1
ATOM 665 C CA . ILE A 1 83 ? -2.107 10.701 -5.469 1.00 87.69 83 ILE A CA 1
ATOM 666 C C . ILE A 1 83 ? -0.580 10.652 -5.395 1.00 87.69 83 ILE A C 1
ATOM 668 O O . ILE A 1 83 ? 0.082 11.346 -6.160 1.00 87.69 83 ILE A O 1
ATOM 672 N N . VAL A 1 84 ? -0.014 9.807 -4.527 1.00 85.62 84 VAL A N 1
ATOM 673 C CA . VAL A 1 84 ? 1.445 9.634 -4.428 1.00 85.62 84 VAL A CA 1
ATOM 674 C C . VAL A 1 84 ? 2.032 9.172 -5.763 1.00 85.62 84 VAL A C 1
ATOM 676 O O . VAL A 1 84 ? 3.001 9.764 -6.231 1.00 85.62 84 VAL A O 1
ATOM 679 N N . ALA A 1 85 ? 1.429 8.174 -6.413 1.00 81.50 85 ALA A N 1
ATOM 680 C CA . ALA A 1 85 ? 1.881 7.697 -7.719 1.00 81.50 85 ALA A CA 1
ATOM 681 C C . ALA A 1 85 ? 1.803 8.788 -8.801 1.00 81.50 85 ALA A C 1
ATOM 683 O O . ALA A 1 85 ? 2.756 8.970 -9.558 1.00 81.50 85 ALA A O 1
ATOM 684 N N . ALA A 1 86 ? 0.711 9.557 -8.840 1.00 83.12 86 ALA A N 1
ATOM 685 C CA . ALA A 1 86 ? 0.553 10.671 -9.772 1.00 83.12 86 ALA A CA 1
ATOM 686 C C . ALA A 1 86 ? 1.604 11.769 -9.541 1.00 83.12 86 ALA A C 1
ATOM 688 O O . ALA A 1 86 ? 2.186 12.276 -10.498 1.00 83.12 86 ALA A O 1
ATOM 689 N N . VAL A 1 87 ? 1.897 12.104 -8.281 1.00 85.81 87 VAL A N 1
ATOM 690 C CA . VAL A 1 87 ? 2.946 13.073 -7.929 1.00 85.81 87 VAL A CA 1
ATOM 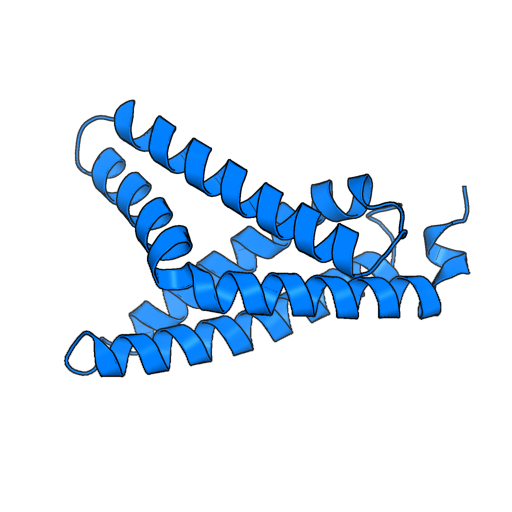691 C C . VAL A 1 87 ? 4.321 12.569 -8.360 1.00 85.81 87 VAL A C 1
ATOM 693 O O . VAL A 1 87 ? 5.070 13.332 -8.964 1.00 85.81 87 VAL A O 1
ATOM 696 N N . LEU A 1 88 ? 4.648 11.296 -8.115 1.00 83.12 88 LEU A N 1
ATOM 697 C CA . LEU A 1 88 ? 5.910 10.703 -8.572 1.00 83.12 88 LEU A CA 1
ATOM 698 C C . LEU A 1 88 ? 6.034 10.756 -10.097 1.00 83.12 88 LEU A C 1
ATOM 700 O O . LEU A 1 88 ? 7.079 11.146 -10.610 1.00 83.12 88 LEU A O 1
ATOM 704 N N . PHE A 1 89 ? 4.958 10.449 -10.820 1.00 81.44 89 PHE A N 1
ATOM 705 C CA . PHE A 1 89 ? 4.936 10.545 -12.277 1.00 81.44 89 PHE A CA 1
ATOM 706 C C . PHE A 1 89 ? 5.124 11.987 -12.782 1.00 81.44 89 PHE A C 1
ATOM 708 O O . PHE A 1 89 ? 5.846 12.230 -13.747 1.00 81.44 89 PHE A O 1
ATOM 715 N N . ILE A 1 90 ? 4.517 12.980 -12.130 1.00 83.81 90 ILE A N 1
ATOM 716 C CA . ILE A 1 90 ? 4.747 14.391 -12.480 1.00 83.81 90 ILE A CA 1
ATOM 717 C C . ILE A 1 90 ? 6.210 14.766 -12.213 1.00 83.81 90 ILE A C 1
ATOM 719 O O . ILE A 1 90 ? 6.865 15.332 -13.086 1.00 83.81 90 ILE A O 1
ATOM 723 N N . LEU A 1 91 ? 6.748 14.390 -11.049 1.00 83.12 91 LEU A N 1
ATOM 724 C CA . LEU A 1 91 ? 8.136 14.665 -10.675 1.00 83.12 91 LEU A CA 1
ATOM 725 C C . LEU A 1 91 ? 9.136 14.025 -11.640 1.00 83.12 91 LEU A C 1
ATOM 727 O O . LEU A 1 91 ? 10.128 14.666 -11.977 1.00 83.12 91 LEU A O 1
ATOM 731 N N . SER A 1 92 ? 8.872 12.816 -12.147 1.00 83.81 92 SER A N 1
ATOM 732 C CA . SER A 1 92 ? 9.765 12.195 -13.131 1.00 83.81 92 SER A CA 1
ATOM 733 C C . SER A 1 92 ? 9.881 12.999 -14.423 1.00 83.81 92 SER A C 1
ATOM 735 O O . SER A 1 92 ? 10.927 12.963 -15.052 1.00 83.81 92 SER A O 1
ATOM 737 N N . ASN A 1 93 ? 8.854 13.763 -14.802 1.00 82.00 93 ASN A N 1
ATOM 738 C CA . ASN A 1 93 ? 8.910 14.631 -15.982 1.00 82.00 93 ASN A CA 1
ATOM 739 C C . ASN A 1 93 ? 9.660 15.953 -15.727 1.00 82.00 93 ASN A C 1
ATOM 741 O O . ASN A 1 93 ? 9.959 16.678 -16.672 1.00 82.00 93 ASN A O 1
ATOM 745 N N . MET A 1 94 ? 9.951 16.285 -14.465 1.00 84.75 94 MET A N 1
ATOM 746 C CA . MET A 1 94 ? 10.663 17.510 -14.073 1.00 84.75 94 MET A CA 1
ATOM 747 C C . MET A 1 94 ? 12.162 17.286 -13.840 1.00 84.75 94 MET A C 1
ATOM 749 O O . MET A 1 94 ? 12.923 18.249 -13.756 1.00 84.75 94 MET A O 1
ATOM 753 N N . VAL A 1 95 ? 12.585 16.030 -13.702 1.00 82.38 95 VAL A N 1
ATOM 754 C CA . VAL A 1 95 ? 13.980 15.642 -13.475 1.00 82.38 95 VAL A CA 1
ATOM 755 C C . VAL A 1 95 ? 14.612 15.235 -14.809 1.00 82.38 95 VAL A C 1
ATOM 757 O O . VAL A 1 95 ? 13.930 14.745 -15.703 1.00 82.38 95 VAL A O 1
ATOM 760 N N . VAL A 1 96 ? 15.923 15.443 -14.959 1.00 82.56 96 VAL A N 1
ATOM 761 C CA . VAL A 1 96 ? 16.688 15.057 -16.158 1.00 82.56 96 VAL A CA 1
ATOM 762 C C . VAL A 1 96 ? 17.638 13.908 -15.816 1.00 82.56 96 VAL A C 1
ATOM 764 O O . VAL A 1 96 ? 18.194 13.863 -14.719 1.00 82.56 96 VAL A O 1
ATOM 767 N N . GLY A 1 97 ? 17.844 12.993 -16.764 1.00 78.56 97 GLY A N 1
ATOM 768 C CA . GLY A 1 97 ? 18.771 11.865 -16.631 1.00 78.56 97 GLY A CA 1
ATOM 769 C C . GLY A 1 97 ? 18.164 10.652 -15.922 1.00 78.56 97 GLY A C 1
ATOM 770 O O . GLY A 1 97 ? 16.946 10.533 -15.793 1.00 78.56 97 GLY A O 1
ATOM 771 N N . ASP A 1 98 ? 19.017 9.744 -15.449 1.00 79.69 98 ASP A N 1
ATOM 772 C CA . ASP A 1 98 ? 18.613 8.423 -14.939 1.00 79.69 98 ASP A CA 1
ATOM 773 C C . ASP A 1 98 ? 17.644 8.487 -13.749 1.00 79.69 98 ASP A C 1
ATOM 775 O O . ASP A 1 98 ? 16.798 7.612 -13.569 1.00 79.69 98 ASP A O 1
ATOM 779 N N . ALA A 1 99 ? 17.699 9.564 -12.962 1.00 74.81 99 ALA A N 1
ATOM 780 C CA . ALA A 1 99 ? 16.775 9.784 -11.854 1.00 74.81 99 ALA A CA 1
ATOM 781 C C . ALA A 1 99 ? 15.314 9.937 -12.325 1.00 74.81 99 ALA A C 1
ATOM 783 O O . ALA A 1 99 ? 14.404 9.438 -11.664 1.00 74.81 99 ALA A O 1
ATOM 784 N N . ALA A 1 100 ? 15.083 10.563 -13.484 1.00 76.38 100 ALA A N 1
ATOM 785 C CA . ALA A 1 100 ? 13.757 10.692 -14.088 1.00 76.38 100 ALA A CA 1
ATOM 786 C C . ALA A 1 100 ? 13.167 9.317 -14.421 1.00 76.38 100 ALA A C 1
ATOM 788 O O . ALA A 1 100 ? 12.025 9.009 -14.077 1.00 76.38 100 ALA A O 1
ATOM 789 N N . PHE A 1 101 ? 13.993 8.462 -15.025 1.00 73.88 101 PHE A N 1
ATOM 790 C CA . PHE A 1 101 ? 13.631 7.099 -15.387 1.00 73.88 101 PHE A CA 1
ATOM 791 C C . PHE A 1 101 ? 13.300 6.262 -14.146 1.00 73.88 101 PHE A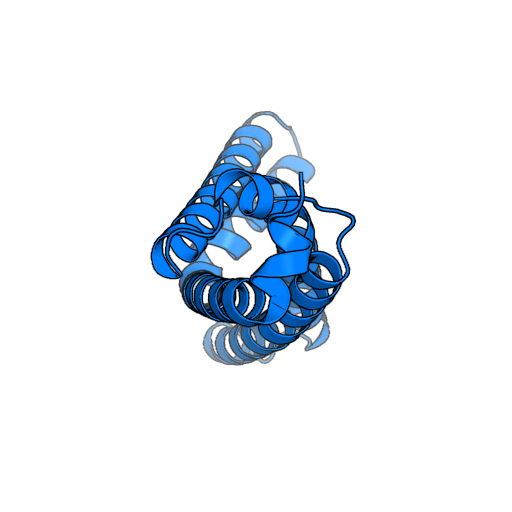 C 1
ATOM 793 O O . PHE A 1 101 ? 12.237 5.648 -14.093 1.00 73.88 101 PHE A O 1
ATOM 800 N N . VAL A 1 102 ? 14.148 6.290 -13.114 1.00 76.06 102 VAL A N 1
ATOM 801 C CA . VAL A 1 102 ? 13.920 5.530 -11.872 1.00 76.06 102 VAL A CA 1
ATOM 802 C C . VAL A 1 102 ? 12.619 5.953 -11.181 1.00 76.06 102 VAL A C 1
ATOM 804 O O . VAL A 1 102 ? 11.834 5.094 -10.782 1.00 76.06 102 VAL A O 1
ATOM 807 N N . ILE A 1 103 ? 12.341 7.257 -11.079 1.00 75.56 103 ILE A N 1
ATOM 808 C CA . ILE A 1 103 ? 11.112 7.766 -10.446 1.00 75.56 103 ILE A CA 1
ATOM 809 C C . ILE A 1 103 ? 9.866 7.356 -11.251 1.00 75.56 103 ILE A C 1
ATOM 811 O O . ILE A 1 103 ? 8.882 6.898 -10.661 1.00 75.56 103 ILE A O 1
ATOM 815 N N . ALA A 1 104 ? 9.917 7.461 -12.584 1.00 71.06 104 ALA A N 1
ATOM 816 C CA . ALA A 1 104 ? 8.824 7.041 -13.461 1.00 71.06 104 ALA A CA 1
ATOM 817 C C . ALA A 1 104 ? 8.541 5.539 -13.317 1.00 71.06 104 ALA A C 1
ATOM 819 O O . ALA A 1 104 ? 7.388 5.131 -13.168 1.00 71.06 104 ALA A O 1
ATOM 820 N N . TRP A 1 105 ? 9.595 4.719 -13.297 1.00 70.62 105 TRP A N 1
ATOM 821 C CA . TRP A 1 105 ? 9.478 3.272 -13.140 1.00 70.62 105 TRP A CA 1
ATOM 822 C C . TRP A 1 105 ? 8.957 2.864 -11.768 1.00 70.62 105 TRP A C 1
ATOM 824 O O . TRP A 1 105 ? 8.116 1.972 -11.699 1.00 70.62 105 TRP A O 1
ATOM 834 N N . ILE A 1 106 ? 9.363 3.535 -10.686 1.00 70.56 106 ILE A N 1
ATOM 835 C CA . ILE A 1 106 ? 8.794 3.291 -9.352 1.00 70.56 106 ILE A CA 1
ATOM 836 C C . ILE A 1 106 ? 7.284 3.557 -9.365 1.00 70.56 106 ILE A C 1
ATOM 838 O O . ILE A 1 106 ? 6.527 2.717 -8.875 1.00 70.56 106 ILE A O 1
ATOM 842 N N . GLY A 1 107 ? 6.845 4.670 -9.965 1.00 66.44 107 GLY A N 1
ATOM 843 C CA . GLY A 1 107 ? 5.427 5.009 -10.103 1.00 66.44 107 GLY A CA 1
ATOM 844 C C . GLY A 1 107 ? 4.646 3.997 -10.949 1.00 66.44 107 GLY A C 1
ATOM 845 O O . GLY A 1 107 ? 3.589 3.531 -10.529 1.00 66.44 107 GLY A O 1
ATOM 846 N N . ILE A 1 108 ? 5.179 3.601 -12.105 1.00 67.75 108 ILE A N 1
ATOM 847 C CA . ILE A 1 108 ? 4.532 2.666 -13.040 1.00 67.75 108 ILE A CA 1
ATOM 848 C C . ILE A 1 108 ? 4.484 1.236 -12.478 1.00 67.75 108 ILE A C 1
ATOM 850 O O . ILE A 1 108 ? 3.429 0.602 -12.516 1.00 67.75 108 ILE A O 1
ATOM 854 N N . ILE A 1 109 ? 5.586 0.731 -11.913 1.00 65.81 109 ILE A N 1
ATOM 855 C CA . ILE A 1 109 ? 5.658 -0.617 -11.324 1.00 65.81 109 ILE A CA 1
ATOM 856 C C . ILE A 1 109 ? 4.715 -0.718 -10.128 1.00 65.81 109 ILE A C 1
ATOM 858 O O . ILE A 1 109 ? 3.921 -1.656 -10.051 1.00 65.81 109 ILE A O 1
ATOM 862 N N . HIS A 1 110 ? 4.755 0.252 -9.211 1.00 64.44 110 HIS A N 1
ATOM 863 C CA . HIS A 1 110 ? 3.903 0.192 -8.025 1.00 64.44 110 HIS A CA 1
ATOM 864 C C . HIS A 1 110 ? 2.432 0.401 -8.368 1.00 64.44 110 HIS A C 1
ATOM 866 O O . HIS A 1 110 ? 1.588 -0.230 -7.737 1.00 64.44 110 HIS A O 1
ATOM 872 N N . TYR A 1 111 ? 2.104 1.262 -9.336 1.00 67.56 111 TYR A N 1
ATOM 873 C CA . TYR A 1 111 ? 0.714 1.626 -9.600 1.00 67.56 111 TYR A CA 1
ATOM 874 C C . TYR A 1 111 ? 0.033 0.750 -10.650 1.00 67.56 111 TYR A C 1
ATOM 876 O O . TYR A 1 111 ? -1.092 0.330 -10.419 1.00 67.56 111 TYR A O 1
ATOM 884 N N . ILE A 1 112 ? 0.686 0.458 -11.779 1.00 70.25 112 ILE A N 1
ATOM 885 C CA . ILE A 1 112 ? 0.067 -0.283 -12.890 1.00 70.25 112 ILE A CA 1
ATOM 886 C C . ILE A 1 112 ? 0.224 -1.786 -12.679 1.00 70.25 112 ILE A C 1
ATOM 888 O O . ILE A 1 112 ? -0.771 -2.506 -12.651 1.00 70.25 112 ILE A O 1
ATOM 892 N N . LEU A 1 113 ? 1.458 -2.259 -12.482 1.00 72.81 113 LEU A N 1
ATOM 893 C CA . LEU A 1 113 ? 1.703 -3.687 -12.267 1.00 72.81 113 LEU A CA 1
ATOM 894 C C . LEU A 1 113 ? 1.202 -4.112 -10.883 1.00 72.81 113 LEU A C 1
ATOM 896 O O . LEU A 1 113 ? 0.467 -5.083 -10.776 1.00 72.81 113 LEU A O 1
ATOM 900 N N . GLY A 1 114 ? 1.497 -3.335 -9.838 1.00 76.38 114 GLY A N 1
ATOM 901 C CA . GLY A 1 114 ? 1.038 -3.596 -8.470 1.00 76.38 114 GLY A CA 1
ATOM 902 C C . GLY A 1 114 ? -0.448 -3.318 -8.190 1.00 76.38 114 GLY A C 1
ATOM 903 O O . GLY A 1 114 ? -0.895 -3.582 -7.072 1.00 76.38 114 GLY A O 1
ATOM 904 N N . ALA A 1 115 ? -1.234 -2.807 -9.152 1.00 82.25 115 ALA A N 1
ATOM 905 C CA . ALA A 1 115 ? -2.646 -2.440 -8.946 1.00 82.25 115 ALA A CA 1
ATOM 906 C C . ALA A 1 115 ? -3.489 -3.534 -8.260 1.00 82.25 115 ALA A C 1
ATOM 908 O O . ALA A 1 115 ? -4.190 -3.208 -7.293 1.00 82.25 115 ALA A O 1
ATOM 909 N N . PRO A 1 116 ? -3.426 -4.818 -8.676 1.00 85.94 116 PRO A N 1
ATOM 910 C CA . PRO A 1 116 ? -4.219 -5.871 -8.046 1.00 85.94 116 PRO A CA 1
ATOM 911 C C . PRO A 1 116 ? -3.859 -6.062 -6.568 1.00 85.94 116 PRO A C 1
ATOM 913 O O . PRO A 1 116 ? -4.742 -6.081 -5.710 1.00 85.94 116 PRO A O 1
ATOM 916 N N . ALA A 1 117 ? -2.563 -6.128 -6.246 1.00 88.69 117 ALA A N 1
ATOM 917 C CA . ALA A 1 117 ? -2.093 -6.256 -4.867 1.00 88.69 117 ALA A CA 1
ATOM 918 C C . ALA A 1 117 ? -2.455 -5.032 -4.022 1.00 88.69 117 ALA A C 1
ATOM 920 O O . ALA A 1 117 ? -2.862 -5.168 -2.868 1.00 88.69 117 ALA A O 1
ATOM 921 N N . ASN A 1 118 ? -2.360 -3.833 -4.594 1.00 88.56 118 ASN A N 1
ATOM 922 C CA . ASN A 1 118 ? -2.720 -2.592 -3.915 1.00 88.56 118 ASN A CA 1
ATOM 923 C C . ASN A 1 118 ? -4.216 -2.525 -3.591 1.00 88.56 118 ASN A C 1
ATOM 925 O O . ASN A 1 118 ? -4.581 -2.049 -2.516 1.00 88.56 118 ASN A O 1
ATOM 929 N N . LEU A 1 119 ? -5.077 -3.036 -4.475 1.00 90.00 119 LEU A N 1
ATOM 930 C CA . LEU A 1 119 ? -6.517 -3.114 -4.232 1.00 90.00 119 LEU A CA 1
ATOM 931 C C . LEU A 1 119 ? -6.837 -4.073 -3.076 1.00 90.00 119 LEU A C 1
ATOM 933 O O . LEU A 1 119 ? -7.578 -3.710 -2.160 1.00 90.00 119 LEU A O 1
ATOM 937 N N . VAL A 1 120 ? -6.237 -5.268 -3.079 1.00 93.06 120 VAL A N 1
ATOM 938 C CA . VAL A 1 120 ? -6.403 -6.247 -1.990 1.00 93.06 120 VAL A CA 1
ATOM 939 C C . VAL A 1 120 ? -5.888 -5.670 -0.668 1.00 93.06 120 VAL A C 1
ATOM 941 O O . VAL A 1 120 ? -6.572 -5.761 0.354 1.00 93.06 120 VAL A O 1
ATOM 944 N N . ASN A 1 121 ? -4.735 -4.998 -0.692 1.00 91.88 121 ASN A N 1
ATOM 945 C CA . ASN A 1 121 ? -4.189 -4.302 0.471 1.00 91.88 121 ASN A CA 1
ATOM 946 C C . ASN A 1 121 ? -5.130 -3.211 0.987 1.00 91.88 121 ASN A C 1
ATOM 948 O O . ASN A 1 121 ? -5.396 -3.158 2.184 1.00 91.88 121 ASN A O 1
ATOM 952 N N . ALA A 1 122 ? -5.694 -2.377 0.112 1.00 92.19 122 ALA A N 1
ATOM 953 C CA . ALA A 1 122 ? -6.636 -1.336 0.515 1.00 92.19 122 ALA A CA 1
ATOM 954 C C . ALA A 1 122 ? -7.872 -1.922 1.221 1.00 92.19 122 ALA A C 1
ATOM 956 O O . ALA A 1 122 ? -8.309 -1.401 2.254 1.00 92.19 122 ALA A O 1
ATOM 957 N N . VAL A 1 123 ? -8.417 -3.032 0.717 1.00 93.88 123 VAL A N 1
ATOM 958 C CA . VAL A 1 123 ? -9.535 -3.743 1.361 1.00 93.88 123 VAL A CA 1
ATOM 959 C C . VAL A 1 123 ? -9.118 -4.301 2.723 1.00 93.88 123 VAL A C 1
ATOM 961 O O . VAL A 1 123 ? -9.801 -4.051 3.719 1.00 93.88 123 VAL A O 1
ATOM 964 N N . ALA A 1 124 ? -7.975 -4.988 2.797 1.00 93.81 124 ALA A N 1
ATOM 965 C CA . ALA A 1 124 ? -7.461 -5.546 4.045 1.00 93.81 124 ALA A CA 1
ATOM 966 C C . ALA A 1 124 ? -7.243 -4.455 5.107 1.00 93.81 124 ALA A C 1
ATOM 968 O O . ALA A 1 124 ? -7.715 -4.586 6.235 1.00 93.81 124 ALA A O 1
ATOM 969 N N . ILE A 1 125 ? -6.625 -3.334 4.731 1.00 93.69 125 ILE A N 1
ATOM 970 C CA . ILE A 1 125 ? -6.415 -2.164 5.594 1.00 93.69 125 ILE A CA 1
ATOM 971 C C . ILE A 1 125 ? -7.746 -1.624 6.124 1.00 93.69 125 ILE A C 1
ATOM 973 O O . ILE A 1 125 ? -7.856 -1.331 7.316 1.00 93.69 125 ILE A O 1
ATOM 977 N N . GLY A 1 126 ? -8.768 -1.535 5.271 1.00 91.94 126 GLY A N 1
ATOM 978 C CA . GLY A 1 126 ? -10.111 -1.109 5.664 1.00 91.94 126 GLY A CA 1
ATOM 979 C C . GLY A 1 126 ? -10.729 -1.996 6.742 1.00 91.94 126 GLY A C 1
ATOM 980 O O . GLY A 1 126 ? -11.223 -1.499 7.761 1.00 91.94 126 GLY A O 1
ATOM 981 N N . LEU A 1 127 ? -10.678 -3.312 6.531 1.00 94.06 127 LEU A N 1
ATOM 982 C CA . LEU A 1 127 ? -11.220 -4.309 7.457 1.00 94.06 127 LEU A CA 1
ATOM 983 C C . LEU A 1 127 ? -10.465 -4.312 8.791 1.00 94.06 127 LEU A C 1
ATOM 985 O O . LEU A 1 127 ? -11.088 -4.243 9.854 1.00 94.06 127 LEU A O 1
ATOM 989 N N . ILE A 1 128 ? -9.130 -4.315 8.738 1.00 92.75 128 ILE A N 1
ATOM 990 C CA . ILE A 1 128 ? -8.260 -4.259 9.918 1.00 92.75 128 ILE A CA 1
ATOM 991 C C . ILE A 1 128 ? -8.539 -2.968 10.699 1.00 92.75 128 ILE A C 1
ATOM 993 O O . ILE A 1 128 ? -8.769 -3.010 11.908 1.00 92.75 128 ILE A O 1
ATOM 997 N N . GLY A 1 129 ? -8.607 -1.822 10.021 1.00 88.44 129 GLY A N 1
ATOM 998 C CA . GLY A 1 129 ? -8.897 -0.542 10.663 1.00 88.44 129 GLY A CA 1
ATOM 999 C C . GLY A 1 129 ? -10.249 -0.537 11.373 1.00 88.44 129 GLY A C 1
ATOM 1000 O O . GLY A 1 129 ? -10.337 -0.098 12.522 1.00 88.44 129 GLY A O 1
ATOM 1001 N N . LYS A 1 130 ? -11.304 -1.088 10.751 1.00 90.75 130 LYS A N 1
ATOM 1002 C CA . LYS A 1 130 ? -12.625 -1.185 11.397 1.00 90.75 130 LYS A CA 1
ATOM 1003 C C . LYS A 1 130 ? -12.610 -2.099 12.618 1.00 90.75 130 LYS A C 1
ATOM 1005 O O . LYS A 1 130 ? -13.218 -1.752 13.631 1.00 90.75 130 LYS A O 1
ATOM 1010 N N . TYR A 1 131 ? -11.889 -3.215 12.551 1.00 90.38 131 TYR A N 1
ATOM 1011 C CA . TYR A 1 131 ? -11.695 -4.096 13.699 1.00 90.38 131 TYR A CA 1
ATOM 1012 C C . TYR A 1 131 ? -11.042 -3.358 14.878 1.00 90.38 131 TYR A C 1
ATOM 1014 O O . TYR A 1 131 ? -11.561 -3.407 15.996 1.00 90.38 131 TYR A O 1
ATOM 1022 N N . PHE A 1 132 ? -9.956 -2.617 14.633 1.00 86.81 132 PHE A N 1
ATOM 1023 C CA . PHE A 1 132 ? -9.262 -1.872 15.688 1.00 86.81 132 PHE A CA 1
ATOM 1024 C C . PHE A 1 132 ? -10.114 -0.743 16.276 1.00 86.81 132 PHE A C 1
ATOM 1026 O O . PHE A 1 132 ? -10.121 -0.574 17.493 1.00 86.81 132 PHE A O 1
ATOM 1033 N N . VAL A 1 133 ? -10.889 -0.023 15.461 1.00 85.31 133 VAL A N 1
ATOM 1034 C CA . VAL A 1 133 ? -11.814 1.007 15.966 1.00 85.31 133 VAL A CA 1
ATOM 1035 C C . VAL A 1 133 ? -12.893 0.416 16.864 1.00 85.31 133 VAL A C 1
ATOM 1037 O O . VAL A 1 133 ? -13.193 0.984 17.911 1.00 85.31 133 VAL A O 1
ATOM 1040 N N . ASN A 1 134 ? -13.452 -0.735 16.492 1.00 86.56 134 ASN A N 1
ATOM 1041 C CA . ASN A 1 134 ? -14.469 -1.393 17.307 1.00 86.56 134 ASN A CA 1
ATOM 1042 C C . ASN A 1 134 ? -13.879 -1.934 18.622 1.00 86.56 134 ASN A C 1
ATOM 1044 O O . ASN A 1 134 ? -14.519 -1.836 19.667 1.00 86.56 134 ASN A O 1
ATOM 1048 N N . ARG A 1 135 ? -12.655 -2.478 18.585 1.00 84.88 135 ARG A N 1
ATOM 1049 C CA . ARG A 1 135 ? -11.984 -3.073 19.752 1.00 84.88 135 ARG A CA 1
ATOM 1050 C C . ARG A 1 135 ? -11.418 -2.038 20.730 1.00 84.88 135 ARG A C 1
ATOM 1052 O O . ARG A 1 135 ? -11.449 -2.277 21.932 1.00 84.88 135 ARG A O 1
ATOM 1059 N N . PHE A 1 136 ? -10.914 -0.910 20.229 1.00 82.06 136 PHE A N 1
ATOM 1060 C CA . PHE A 1 136 ? -10.231 0.128 21.014 1.00 82.06 136 PHE A CA 1
ATOM 1061 C C . PHE A 1 136 ? -10.974 1.473 20.990 1.00 82.06 136 PHE A C 1
ATOM 1063 O O . PHE A 1 136 ? -10.359 2.535 21.061 1.00 82.06 136 PHE A O 1
ATOM 1070 N N . SER A 1 137 ? -12.306 1.451 20.892 1.00 76.94 137 SER A N 1
ATOM 1071 C CA . SER A 1 137 ? -13.134 2.659 20.746 1.00 76.94 137 SER A CA 1
ATOM 1072 C C . SER A 1 137 ? -12.887 3.713 21.834 1.00 76.94 137 SER A C 1
ATOM 1074 O O . SER A 1 137 ? -12.860 4.906 21.536 1.00 76.94 137 SER A O 1
ATOM 1076 N N . LYS A 1 138 ? -12.645 3.279 23.078 1.00 71.75 138 LYS A N 1
ATOM 1077 C CA . LYS A 1 138 ? -12.343 4.160 24.218 1.00 71.75 138 LYS A CA 1
ATOM 1078 C C . LYS A 1 138 ? -10.995 4.874 24.073 1.00 71.75 138 LYS A C 1
ATOM 1080 O O . LYS A 1 138 ? -10.923 6.065 24.336 1.00 71.75 138 LYS A O 1
ATOM 1085 N N . ASP A 1 139 ? -9.970 4.185 23.579 1.00 68.00 139 ASP A N 1
ATOM 1086 C CA . ASP A 1 139 ? -8.613 4.738 23.437 1.00 68.00 139 ASP A CA 1
ATOM 1087 C C . ASP A 1 139 ? -8.497 5.711 22.252 1.00 68.00 139 ASP A C 1
ATOM 1089 O O . ASP A 1 139 ? -7.569 6.517 22.177 1.00 68.00 139 ASP A O 1
ATOM 1093 N N . ILE A 1 140 ? -9.420 5.613 21.291 1.00 69.06 140 ILE A N 1
ATOM 1094 C CA . ILE A 1 140 ? -9.380 6.378 20.040 1.00 69.06 140 ILE A CA 1
ATOM 1095 C C . ILE A 1 140 ? -10.246 7.650 20.108 1.00 69.06 140 ILE A C 1
ATOM 1097 O O . ILE A 1 140 ? -9.926 8.623 19.417 1.00 69.06 140 ILE A O 1
ATOM 1101 N N . ASN A 1 141 ? -11.299 7.649 20.938 1.00 62.81 141 ASN A N 1
ATOM 1102 C CA . ASN A 1 141 ? -12.303 8.719 21.038 1.00 62.81 141 ASN A CA 1
ATOM 1103 C C . ASN A 1 141 ? -12.206 9.583 22.311 1.00 62.81 141 ASN A C 1
ATOM 1105 O O . ASN A 1 141 ? -13.048 10.453 22.496 1.00 62.81 141 ASN A O 1
ATOM 1109 N N . GLN A 1 142 ? -11.244 9.346 23.205 1.00 53.94 142 GLN A N 1
ATOM 1110 C CA . GLN A 1 142 ? -11.024 10.246 24.340 1.00 53.94 142 GLN A CA 1
ATOM 1111 C C . GLN A 1 142 ? -10.345 11.531 23.854 1.00 53.94 142 GLN A C 1
ATOM 1113 O O . GLN A 1 142 ? -9.196 11.480 23.397 1.00 53.94 142 GLN A O 1
ATOM 1118 N N . ASP A 1 143 ? -11.078 12.643 23.932 1.00 51.34 143 ASP A N 1
ATOM 1119 C CA . ASP A 1 143 ? -10.596 14.016 23.728 1.00 51.34 143 ASP A CA 1
ATOM 1120 C C . ASP A 1 143 ? -9.451 14.358 24.691 1.00 51.34 143 ASP A C 1
ATOM 1122 O O . ASP A 1 143 ? -9.556 14.059 25.900 1.00 51.34 143 ASP A O 1
#

Secondary structure (DSSP, 8-state):
--SSSHHHHHHHHHHHHHHHHHHHHHHHHHHHHHSS---HHHHHHHHHHHHHHHHHHHHHHHHHHTT--HHHHHHHHHHHHHHHHHHHHHHHTTS-SHHHHHHHHHHHIIIIISHHHHHHHHHHHHHHHHHHHHHSHHHHH--